Protein AF-A0A7T8HM26-F1 (afdb_monomer)

Sequence (51 aa):
NEIQSNFTQKETAPSGLTGRGTYHVSSLFTDDDKHEFLKWEWTIEVKKDWK

pLDDT: mean 93.04, std 7.28, range [55.47, 98.44]

Foldseek 3Di:
DDDDDDDDDDDDQADDPVSFAKDKDWDFDADPVRDTPDIDIDIDGHDPDDD

InterPro domains:
  IPR000406 Rho protein GDP-dissociation inhibitor [PF02115] (5-49)
  IPR000406 Rho protein GDP-dissociation inhibitor [PTHR10980] (2-51)
  IPR014756 Immunoglobulin E-set [SSF81296] (2-51)
  IPR024792 Rho GDP-dissociation inhibitor domain superfamily [G3DSA:2.70.50.30] (1-51)

Mean predicted aligned error: 4.33 Å

Nearest PDB structures (foldseek):
  1rho-assembly3_C  TM=9.724E-01  e=1.977E-02  Homo sapiens
  8rha-assembly1_A  TM=4.621E-01  e=2.969E+00  Homo sapiens
  8c6j-assembly1_S  TM=4.806E-01  e=3.376E+00  Homo sapiens
  6fhm-assembly1_B  TM=4.548E-01  e=3.376E+00  Escherichia coli K-12
  8ylr-assembly1_Sa  TM=3.437E-01  e=2.448E+00  Saccharomyces cerevisiae S288C

Secondary structure (DSSP, 8-state):
-PPP---PPP-PPP-SSSS-EEEEEEEEEE-TT--EEEEEEEEEEE-SS--

Organism: Caligus rogercresse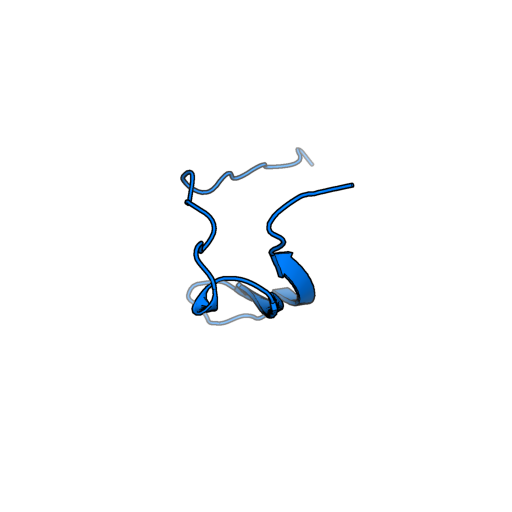yi (NCBI:txid217165)

Radius of gyration: 15.45 Å; Cα contacts (8 Å, |Δi|>4): 50; chains: 1; bounding box: 32×26×38 Å

Solvent-accessible surface area (backbone atoms only — not comparable to full-atom values): 3686 Å² total; per-residue (Å²): 137,83,88,84,87,88,79,79,80,93,80,80,80,67,62,69,83,85,37,43,46,78,45,80,45,80,48,75,44,65,56,96,88,66,50,81,79,47,75,51,73,50,75,50,71,42,67,96,69,91,128

Structure (mmCIF, N/CA/C/O backbone):
data_AF-A0A7T8HM26-F1
#
_entry.id   AF-A0A7T8HM26-F1
#
loop_
_atom_site.group_PDB
_atom_site.id
_atom_site.type_symbol
_atom_site.label_atom_id
_atom_site.label_alt_id
_atom_site.label_comp_id
_atom_site.label_asym_id
_atom_site.label_entity_id
_atom_site.label_seq_id
_atom_site.pdbx_PDB_ins_code
_atom_site.Cartn_x
_atom_site.Cartn_y
_atom_site.Cartn_z
_atom_site.occupancy
_atom_site.B_iso_or_equiv
_atom_site.auth_seq_id
_atom_site.auth_comp_id
_atom_site.auth_asym_id
_atom_site.auth_atom_id
_atom_site.pdbx_PDB_model_num
ATOM 1 N N . ASN A 1 1 ? 14.243 17.485 -15.478 1.00 68.88 1 ASN A N 1
ATOM 2 C CA . ASN A 1 1 ? 13.252 16.398 -15.376 1.00 68.88 1 ASN 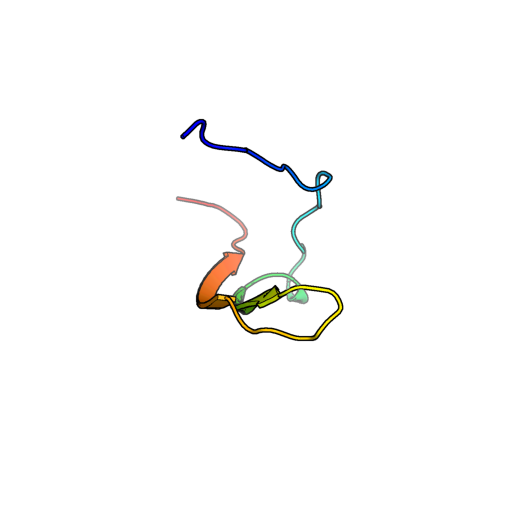A CA 1
ATOM 3 C C . ASN A 1 1 ? 12.053 16.899 -14.620 1.00 68.88 1 ASN A C 1
ATOM 5 O O . ASN A 1 1 ? 12.205 17.325 -13.482 1.00 68.88 1 ASN A O 1
ATOM 9 N N . GLU A 1 2 ? 10.902 16.901 -15.278 1.00 88.88 2 GLU A N 1
ATOM 10 C CA . GLU A 1 2 ? 9.622 17.200 -14.643 1.00 88.88 2 GLU A CA 1
ATOM 11 C C . GLU A 1 2 ? 9.090 15.924 -13.991 1.00 88.88 2 GLU A C 1
ATOM 13 O O . GLU A 1 2 ? 9.230 14.830 -14.539 1.00 88.88 2 GLU A O 1
ATOM 18 N N . ILE A 1 3 ? 8.521 16.056 -12.797 1.00 91.38 3 ILE A N 1
ATOM 19 C CA . ILE A 1 3 ? 7.912 14.934 -12.087 1.00 91.38 3 ILE A CA 1
ATOM 20 C C . ILE A 1 3 ? 6.509 14.733 -12.657 1.00 91.38 3 ILE A C 1
ATOM 22 O O . ILE A 1 3 ? 5.704 15.662 -12.665 1.00 91.38 3 ILE A O 1
ATOM 26 N N . GLN A 1 4 ? 6.212 13.518 -13.113 1.00 93.19 4 GLN A N 1
ATOM 27 C CA . GLN A 1 4 ? 4.870 13.137 -13.550 1.00 93.19 4 GLN A CA 1
ATOM 28 C C . GLN A 1 4 ? 4.051 12.600 -12.371 1.00 93.19 4 GLN A C 1
ATOM 30 O O . GLN A 1 4 ? 4.590 11.982 -11.454 1.00 93.19 4 GLN A O 1
ATOM 35 N N . SER A 1 5 ? 2.740 12.839 -12.383 1.00 94.06 5 SER A N 1
ATOM 36 C CA . SER A 1 5 ? 1.800 12.350 -11.367 1.00 94.06 5 SER A CA 1
ATOM 37 C C . SER A 1 5 ? 0.633 11.634 -12.039 1.00 94.06 5 SER A C 1
ATOM 39 O O . SER A 1 5 ? 0.068 12.143 -13.006 1.00 94.06 5 SER A O 1
ATOM 41 N N . ASN A 1 6 ? 0.267 10.463 -11.520 1.00 90.94 6 ASN A N 1
ATOM 42 C CA . ASN A 1 6 ? -0.876 9.677 -11.972 1.00 90.94 6 ASN A CA 1
ATOM 43 C C . ASN A 1 6 ? -1.781 9.370 -10.771 1.00 90.94 6 ASN A C 1
ATOM 45 O O . ASN A 1 6 ? -1.283 9.059 -9.690 1.00 90.94 6 ASN A O 1
ATOM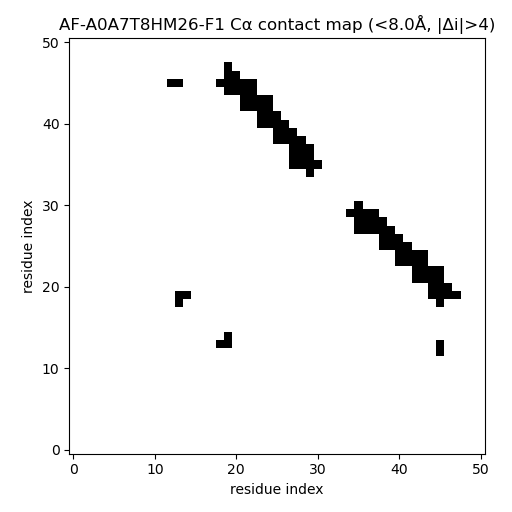 49 N N . PHE A 1 7 ? -3.096 9.475 -10.962 1.00 95.69 7 PHE A N 1
ATOM 50 C CA . PHE A 1 7 ? -4.091 9.179 -9.936 1.00 95.69 7 PHE A CA 1
ATOM 51 C C . PHE A 1 7 ? -5.057 8.128 -10.463 1.00 95.69 7 PHE A C 1
ATOM 53 O O . PHE A 1 7 ? -5.633 8.286 -11.542 1.00 95.69 7 PHE A O 1
ATOM 60 N N . THR A 1 8 ? -5.259 7.074 -9.682 1.00 93.75 8 THR A N 1
ATOM 61 C CA . THR A 1 8 ? -6.286 6.074 -9.958 1.00 93.75 8 THR A CA 1
ATOM 62 C C . THR A 1 8 ? -7.679 6.640 -9.681 1.00 93.75 8 THR A C 1
ATOM 64 O O . THR A 1 8 ? -7.857 7.681 -9.038 1.00 93.75 8 THR A O 1
ATOM 67 N N . GLN A 1 9 ? -8.698 5.953 -10.196 1.00 96.69 9 GLN A N 1
ATOM 68 C CA . GLN A 1 9 ? -10.083 6.259 -9.851 1.00 96.69 9 GLN A CA 1
ATOM 69 C C . GLN A 1 9 ? -10.324 6.031 -8.353 1.00 96.69 9 GLN A C 1
ATOM 71 O O . GLN A 1 9 ? -9.628 5.255 -7.703 1.00 96.69 9 GLN A O 1
ATOM 76 N N . LYS A 1 10 ? -11.326 6.717 -7.795 1.00 95.38 10 LYS A N 1
ATOM 77 C CA . LYS A 1 10 ? -11.692 6.544 -6.386 1.00 95.38 10 LYS A CA 1
ATOM 78 C C . LYS A 1 10 ? -12.272 5.150 -6.157 1.00 95.38 10 LYS A C 1
ATOM 80 O O . LYS A 1 10 ? -13.226 4.766 -6.828 1.00 95.38 10 LYS A O 1
ATOM 85 N N . GLU A 1 11 ? -11.761 4.466 -5.144 1.00 93.50 11 GLU A N 1
ATOM 86 C CA . GLU A 1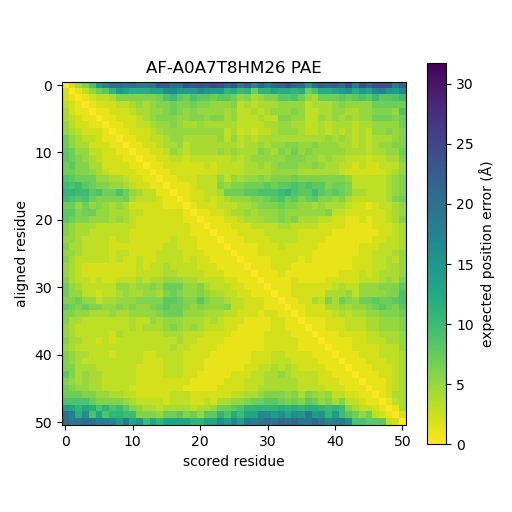 11 ? -12.270 3.177 -4.678 1.00 93.50 11 GLU A CA 1
ATOM 87 C C . GLU A 1 11 ? -12.892 3.309 -3.281 1.00 93.50 11 GLU A C 1
ATOM 89 O O . GLU A 1 11 ? -12.614 4.255 -2.540 1.00 93.50 11 GLU A O 1
ATOM 94 N N . THR A 1 12 ? -13.770 2.370 -2.921 1.00 92.88 12 THR A N 1
ATOM 95 C CA . THR A 1 12 ? -14.417 2.330 -1.600 1.00 92.88 12 THR A CA 1
ATOM 96 C C . THR A 1 12 ? -13.765 1.255 -0.740 1.00 92.88 12 THR A C 1
ATOM 98 O O . THR A 1 12 ? -13.650 0.110 -1.168 1.00 92.88 12 THR A O 1
ATOM 101 N N . ALA A 1 13 ? -13.367 1.610 0.484 1.00 92.31 13 ALA A N 1
ATOM 102 C CA . ALA A 1 13 ? -12.788 0.653 1.421 1.00 92.31 13 ALA A CA 1
ATOM 103 C C . ALA A 1 13 ? -13.807 -0.439 1.823 1.00 92.31 13 ALA A C 1
ATOM 105 O O . ALA A 1 13 ? -14.999 -0.142 1.974 1.00 92.31 13 ALA A O 1
ATOM 106 N N . PRO A 1 14 ? -13.361 -1.690 2.042 1.00 93.56 14 PRO A N 1
ATOM 107 C CA . PRO A 1 14 ? -14.226 -2.752 2.539 1.00 93.56 14 PRO A CA 1
ATOM 108 C C . PRO A 1 14 ? -14.811 -2.398 3.913 1.00 93.56 14 PRO A C 1
ATOM 110 O O . PRO A 1 14 ? -14.210 -1.684 4.715 1.00 93.56 14 PRO A O 1
ATOM 113 N N . SER A 1 15 ? -16.022 -2.883 4.187 1.00 91.88 15 SER A N 1
ATOM 114 C CA . SER A 1 15 ? -16.770 -2.542 5.401 1.00 91.88 15 SER A CA 1
ATOM 115 C C . SER A 1 15 ? -17.479 -3.760 6.003 1.00 91.88 15 SER A C 1
ATOM 117 O O . SER A 1 15 ? -17.452 -4.858 5.448 1.00 91.88 15 SER A O 1
ATOM 119 N N . GLY A 1 16 ? -18.087 -3.582 7.179 1.00 92.38 16 GLY A N 1
ATOM 120 C CA . GLY A 1 16 ? -18.703 -4.672 7.941 1.00 92.38 16 GLY A CA 1
ATOM 121 C C . GLY A 1 16 ? -17.714 -5.418 8.842 1.00 92.38 16 GLY A C 1
ATOM 122 O O . GLY A 1 16 ? -16.560 -5.024 8.988 1.00 92.38 16 GLY A O 1
ATOM 123 N N . LEU A 1 17 ? -18.187 -6.478 9.504 1.00 87.25 17 LEU A N 1
ATOM 124 C CA . LEU A 1 17 ? -17.358 -7.276 10.419 1.00 87.25 17 LEU A CA 1
ATOM 125 C C . LEU A 1 17 ? -16.242 -8.024 9.678 1.00 87.25 17 LEU A C 1
ATOM 127 O O . LEU A 1 17 ? -15.129 -8.093 10.182 1.00 87.25 17 LEU A O 1
ATOM 131 N N . THR A 1 18 ? -16.532 -8.538 8.482 1.00 90.88 18 THR A N 1
ATOM 132 C CA . THR A 1 18 ? -15.595 -9.317 7.657 1.00 90.88 18 THR A CA 1
ATOM 133 C C . THR A 1 18 ? -14.666 -8.454 6.807 1.00 90.88 18 THR A 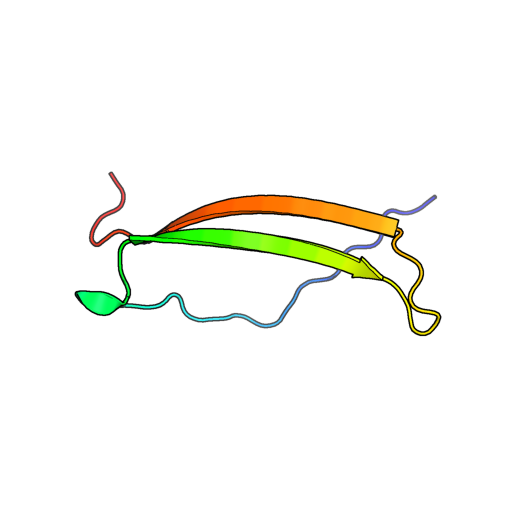C 1
ATOM 135 O O . THR A 1 18 ? -13.621 -8.931 6.387 1.00 90.88 18 THR A O 1
ATOM 138 N N . GLY A 1 19 ? -15.031 -7.193 6.549 1.00 91.94 19 GLY A N 1
ATOM 139 C CA . GLY A 1 19 ? -14.212 -6.245 5.787 1.00 91.94 19 GLY A CA 1
ATOM 140 C C . GLY A 1 19 ? -13.195 -5.471 6.630 1.00 91.94 19 GLY A C 1
ATOM 141 O O . GLY A 1 19 ? -12.427 -4.678 6.089 1.00 91.94 19 GLY A O 1
ATOM 142 N N . ARG A 1 20 ? -13.179 -5.665 7.952 1.00 94.88 20 ARG A N 1
ATOM 143 C CA . ARG A 1 20 ? -12.203 -5.048 8.859 1.00 94.88 20 ARG A CA 1
ATOM 144 C C . ARG A 1 20 ? -11.038 -5.988 9.117 1.00 94.88 20 ARG A C 1
ATOM 146 O O . ARG A 1 20 ? -11.224 -7.198 9.197 1.00 94.88 20 ARG A O 1
ATOM 153 N N . GLY A 1 21 ? -9.861 -5.413 9.319 1.00 94.12 21 GLY A N 1
ATOM 154 C CA . GLY A 1 21 ? -8.639 -6.158 9.591 1.00 94.12 21 GLY A CA 1
ATOM 155 C C . GLY A 1 21 ? -7.428 -5.575 8.878 1.00 94.12 21 GLY A C 1
ATOM 156 O O . GLY A 1 21 ? -7.481 -4.486 8.306 1.00 94.12 21 GLY A O 1
ATOM 157 N N . THR A 1 22 ? -6.334 -6.324 8.938 1.00 96.00 22 THR A N 1
ATOM 158 C CA . THR A 1 22 ? -5.037 -5.943 8.382 1.00 96.00 22 THR A CA 1
ATOM 159 C C . THR A 1 22 ? -4.860 -6.541 6.991 1.00 96.00 22 THR A C 1
ATOM 161 O O . THR A 1 22 ? -4.812 -7.761 6.835 1.00 96.00 22 THR A O 1
ATOM 164 N N . TYR A 1 23 ? -4.728 -5.680 5.990 1.00 96.38 23 TYR A N 1
ATOM 165 C CA . TYR A 1 23 ? -4.490 -6.044 4.599 1.00 96.38 23 TYR A CA 1
ATOM 166 C C . TYR A 1 23 ? -3.013 -5.865 4.277 1.00 96.38 23 TYR A C 1
ATOM 168 O O . TYR A 1 23 ? -2.470 -4.777 4.457 1.00 96.38 23 TYR A O 1
ATOM 176 N N . HIS A 1 24 ? -2.384 -6.929 3.787 1.00 97.50 24 HIS A N 1
ATOM 177 C CA . HIS A 1 24 ? -1.022 -6.896 3.261 1.00 97.50 24 HIS A CA 1
ATOM 178 C C . HIS A 1 24 ? -1.110 -6.751 1.745 1.00 97.50 24 HIS A C 1
ATOM 180 O O . HIS A 1 24 ? -1.785 -7.546 1.088 1.00 97.50 24 HIS A O 1
ATOM 186 N N . VAL A 1 25 ? -0.474 -5.718 1.205 1.00 97.44 25 VAL A N 1
ATOM 187 C CA . VAL A 1 25 ? -0.533 -5.365 -0.211 1.00 97.44 25 VAL A CA 1
ATOM 188 C C . VAL A 1 25 ? 0.868 -5.426 -0.795 1.00 97.44 25 VAL A C 1
ATOM 190 O O . VAL A 1 25 ? 1.776 -4.741 -0.326 1.00 97.44 25 VAL A O 1
ATOM 193 N N . SER A 1 26 ? 1.021 -6.215 -1.854 1.00 98.12 26 SER A N 1
ATOM 194 C CA . SER A 1 26 ? 2.231 -6.249 -2.672 1.00 98.12 26 SER A CA 1
ATOM 195 C C . SER A 1 26 ? 1.976 -5.440 -3.943 1.00 98.12 26 SER A C 1
ATOM 197 O O . SER A 1 26 ? 1.036 -5.713 -4.690 1.00 98.12 26 SER A O 1
ATOM 199 N N . SER A 1 27 ? 2.799 -4.427 -4.190 1.00 97.75 27 SER A N 1
ATOM 200 C CA . SER A 1 27 ? 2.694 -3.537 -5.345 1.00 97.75 27 SER A CA 1
ATOM 201 C C . SER A 1 27 ? 3.891 -3.724 -6.274 1.00 97.75 27 SER A C 1
ATOM 203 O O . SER A 1 27 ? 5.019 -3.921 -5.820 1.00 97.75 27 SER A O 1
ATOM 205 N N . LEU A 1 28 ? 3.629 -3.674 -7.582 1.00 97.81 28 LEU A N 1
ATOM 206 C CA . LEU A 1 28 ? 4.622 -3.819 -8.641 1.00 97.81 28 LEU A CA 1
ATOM 207 C C . LEU A 1 28 ? 4.393 -2.741 -9.701 1.00 97.81 28 LEU A C 1
ATOM 209 O O . LEU A 1 28 ? 3.297 -2.627 -10.246 1.00 97.81 28 LEU A O 1
ATOM 213 N N . PHE A 1 29 ? 5.441 -1.982 -10.003 1.00 96.81 29 PHE A N 1
ATOM 214 C CA . PHE A 1 29 ? 5.489 -1.075 -11.141 1.00 96.81 29 PHE A CA 1
ATOM 215 C C . PHE A 1 29 ? 6.222 -1.761 -12.298 1.00 96.81 29 PHE A C 1
ATOM 217 O O . PHE A 1 29 ? 7.384 -2.148 -12.152 1.00 96.81 29 PHE A O 1
ATOM 224 N N . THR A 1 30 ? 5.524 -1.950 -13.418 1.00 97.50 30 THR A N 1
ATOM 225 C CA . THR A 1 30 ? 5.996 -2.706 -14.586 1.00 97.50 30 THR A CA 1
ATOM 226 C C . THR A 1 30 ? 5.440 -2.126 -15.890 1.00 97.50 30 THR A C 1
ATOM 228 O O . THR A 1 30 ? 4.505 -1.323 -15.849 1.00 97.50 30 THR A O 1
ATOM 231 N N . ASP A 1 31 ? 6.023 -2.513 -17.022 1.00 95.81 31 ASP A N 1
ATOM 232 C CA . ASP A 1 31 ? 5.599 -2.167 -18.383 1.00 95.81 31 ASP A CA 1
ATOM 233 C C . ASP A 1 31 ? 5.051 -3.394 -19.144 1.00 95.81 31 ASP A C 1
ATOM 235 O O . ASP A 1 31 ? 4.869 -4.480 -18.585 1.00 95.81 31 ASP A O 1
ATOM 239 N N . ASP A 1 32 ? 4.740 -3.218 -20.426 1.00 97.06 32 ASP A N 1
ATOM 240 C CA . ASP A 1 32 ? 4.241 -4.262 -21.324 1.00 97.06 32 ASP A CA 1
ATOM 241 C C . ASP A 1 32 ? 5.276 -5.357 -21.640 1.00 97.06 32 ASP A C 1
ATOM 243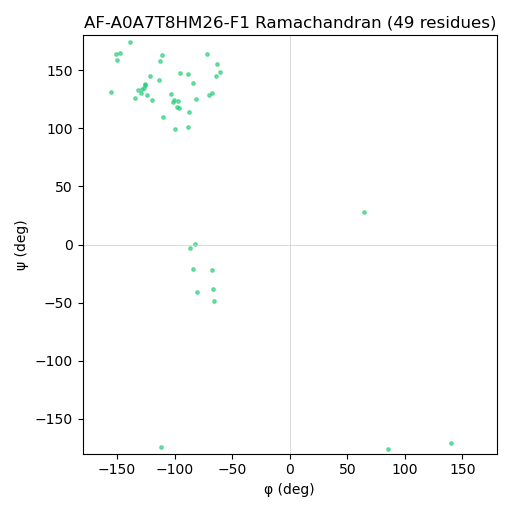 O O . ASP A 1 32 ? 4.890 -6.499 -21.910 1.00 97.06 32 ASP A O 1
ATOM 247 N N . ASP A 1 33 ? 6.568 -5.054 -21.487 1.00 96.69 33 ASP A N 1
ATOM 248 C CA . ASP A 1 33 ? 7.682 -6.002 -21.600 1.00 96.69 33 ASP A CA 1
ATOM 249 C C . ASP A 1 33 ? 7.922 -6.812 -20.311 1.00 96.69 33 ASP A C 1
ATOM 25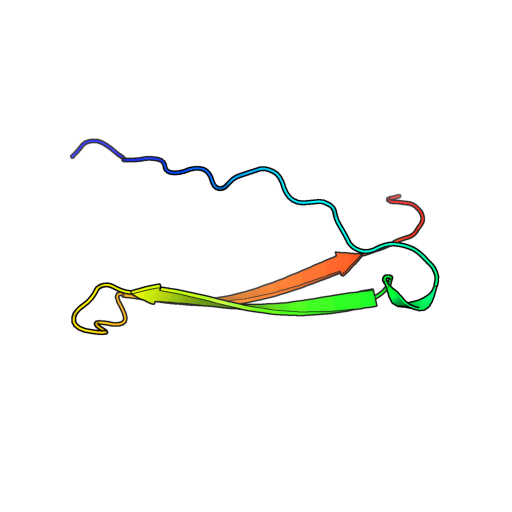1 O O . ASP A 1 33 ? 8.787 -7.694 -20.268 1.00 96.69 33 ASP A O 1
ATOM 255 N N . LYS A 1 34 ? 7.116 -6.575 -19.265 1.00 93.38 34 LYS A N 1
ATOM 256 C CA . LYS A 1 34 ? 7.218 -7.194 -17.931 1.00 93.38 34 LYS A CA 1
ATOM 257 C C . LYS A 1 34 ? 8.507 -6.838 -17.194 1.00 93.38 34 LYS A C 1
ATOM 259 O O . LYS A 1 34 ? 8.977 -7.615 -16.357 1.00 93.38 34 LYS A O 1
ATOM 264 N N . HIS A 1 35 ? 9.091 -5.678 -17.474 1.00 96.69 35 HIS A N 1
ATOM 265 C CA . HIS A 1 35 ? 10.227 -5.196 -16.705 1.00 96.69 35 HIS A CA 1
ATOM 266 C C . HIS A 1 35 ? 9.779 -4.787 -15.296 1.00 96.69 35 HIS A C 1
ATOM 268 O O . HIS A 1 35 ? 8.828 -4.024 -15.139 1.00 96.69 35 HIS A O 1
ATOM 274 N N . GLU A 1 36 ? 10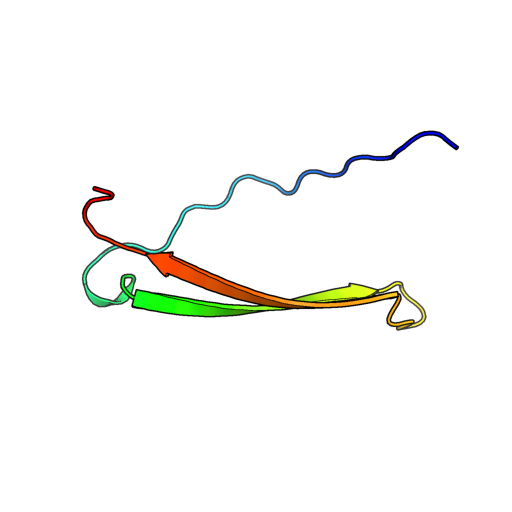.438 -5.283 -14.250 1.00 96.94 36 GLU A N 1
ATOM 275 C CA . GLU A 1 36 ? 10.123 -4.910 -12.866 1.00 96.94 36 GLU A CA 1
ATOM 276 C C . GLU A 1 36 ? 10.923 -3.662 -12.457 1.00 96.94 36 GLU A C 1
ATOM 278 O O . GLU A 1 36 ? 12.098 -3.755 -12.109 1.00 96.94 36 GLU A O 1
ATOM 283 N N . PHE A 1 37 ? 10.296 -2.483 -12.466 1.00 95.75 37 PHE A N 1
ATOM 284 C CA . PHE A 1 37 ? 10.967 -1.234 -12.074 1.00 95.75 37 PHE A CA 1
ATOM 285 C C . PHE A 1 37 ? 11.043 -1.057 -10.558 1.00 95.75 37 PHE A C 1
ATOM 287 O O . PHE A 1 37 ? 12.038 -0.570 -10.023 1.00 95.75 37 PHE A O 1
ATOM 294 N N . LEU A 1 38 ? 9.957 -1.398 -9.861 1.00 97.19 38 LEU A N 1
ATOM 295 C CA . LEU A 1 38 ? 9.859 -1.259 -8.414 1.00 97.19 38 LEU A CA 1
ATOM 296 C C . LEU A 1 38 ? 8.836 -2.243 -7.863 1.00 97.19 38 LEU A C 1
ATOM 298 O O . LEU A 1 38 ? 7.699 -2.292 -8.329 1.00 97.19 38 LEU A O 1
ATOM 302 N N . LYS A 1 39 ? 9.225 -2.970 -6.820 1.00 97.75 39 LYS A N 1
ATOM 303 C CA . LYS A 1 39 ? 8.360 -3.884 -6.082 1.00 97.75 39 LYS A CA 1
ATOM 304 C C . LYS A 1 39 ? 8.459 -3.580 -4.598 1.00 97.75 39 LYS A C 1
ATOM 306 O O . LYS A 1 39 ? 9.562 -3.455 -4.069 1.00 97.75 39 LYS A O 1
ATOM 311 N N . TRP A 1 40 ? 7.321 -3.445 -3.933 1.00 98.19 40 TRP A N 1
ATOM 312 C CA . TRP A 1 40 ? 7.276 -3.123 -2.512 1.00 98.19 40 TRP A CA 1
ATOM 313 C C . TRP A 1 40 ? 6.046 -3.723 -1.851 1.00 98.19 40 TRP A C 1
ATOM 315 O O . TRP A 1 40 ? 5.052 -4.038 -2.506 1.00 98.19 40 TRP A O 1
ATOM 325 N N . GLU A 1 41 ? 6.127 -3.862 -0.535 1.00 98.44 41 GLU A N 1
ATOM 326 C CA . GLU A 1 41 ? 5.033 -4.355 0.286 1.00 98.44 41 GLU A CA 1
ATOM 327 C C . GLU A 1 41 ? 4.666 -3.320 1.337 1.00 98.44 41 GLU A C 1
ATOM 329 O O . GLU A 1 41 ? 5.518 -2.588 1.846 1.00 98.44 41 GLU A O 1
ATOM 334 N N . TRP A 1 42 ? 3.379 -3.243 1.639 1.00 97.62 42 TRP A N 1
ATOM 335 C CA . TRP A 1 42 ? 2.846 -2.339 2.641 1.00 97.62 42 TRP A CA 1
ATOM 336 C C . TRP A 1 42 ? 1.584 -2.920 3.263 1.00 97.62 42 TRP A C 1
ATOM 338 O O . TRP A 1 42 ? 0.966 -3.848 2.740 1.00 97.62 42 TRP A O 1
ATOM 348 N N . THR A 1 43 ? 1.207 -2.357 4.403 1.00 97.00 43 THR A N 1
ATOM 349 C CA . THR A 1 43 ? 0.080 -2.837 5.190 1.00 97.00 43 THR A CA 1
ATOM 350 C C . THR A 1 43 ? -0.897 -1.701 5.445 1.00 97.00 43 THR A C 1
ATOM 352 O O . THR A 1 43 ? -0.489 -0.592 5.789 1.00 97.00 43 THR A O 1
ATOM 355 N N . ILE A 1 44 ? -2.192 -1.986 5.316 1.00 95.00 44 ILE A N 1
ATOM 356 C CA . ILE A 1 44 ? -3.278 -1.075 5.684 1.00 95.00 44 ILE A CA 1
ATOM 357 C C . ILE A 1 44 ? -4.251 -1.770 6.626 1.00 95.00 44 ILE A C 1
ATOM 359 O O . ILE A 1 44 ? -4.636 -2.917 6.419 1.00 95.00 44 ILE A O 1
ATOM 363 N N . GLU A 1 45 ? -4.647 -1.081 7.689 1.00 94.62 45 GLU A N 1
ATOM 364 C CA . GLU A 1 45 ? -5.514 -1.637 8.723 1.00 94.62 45 GLU A CA 1
ATOM 365 C C . GLU A 1 45 ? -6.891 -0.986 8.654 1.00 94.62 45 GLU A C 1
ATOM 367 O O . GLU A 1 45 ? -7.016 0.175 9.002 1.00 94.62 45 GLU A O 1
ATOM 372 N N . VAL A 1 46 ? -7.934 -1.707 8.238 1.00 93.94 46 VAL A N 1
ATOM 373 C CA . VAL A 1 46 ? -9.302 -1.170 8.150 1.00 93.94 46 VAL A CA 1
ATOM 374 C C . VAL A 1 46 ? -10.024 -1.346 9.483 1.00 93.94 46 VAL A C 1
ATOM 376 O O . VAL A 1 46 ? -10.326 -2.470 9.899 1.00 93.94 46 VAL A O 1
ATOM 379 N N . LYS A 1 47 ? -10.347 -0.225 10.138 1.00 91.44 47 LYS A N 1
ATOM 380 C CA . LYS A 1 47 ? -11.034 -0.176 11.441 1.00 91.44 47 LYS A CA 1
ATOM 381 C C . LYS A 1 47 ? -12.451 0.374 11.335 1.00 91.44 47 LYS A C 1
ATOM 383 O O . LYS A 1 47 ? -12.833 1.002 10.354 1.00 91.44 47 LYS A O 1
ATOM 388 N N . LYS A 1 48 ? -13.247 0.128 12.382 1.00 89.44 48 LYS A N 1
ATOM 389 C CA . LYS A 1 48 ? -14.562 0.766 12.554 1.00 89.44 48 LYS A CA 1
ATOM 390 C C . LYS A 1 48 ? -14.425 2.270 12.768 1.00 89.44 48 LYS A C 1
ATOM 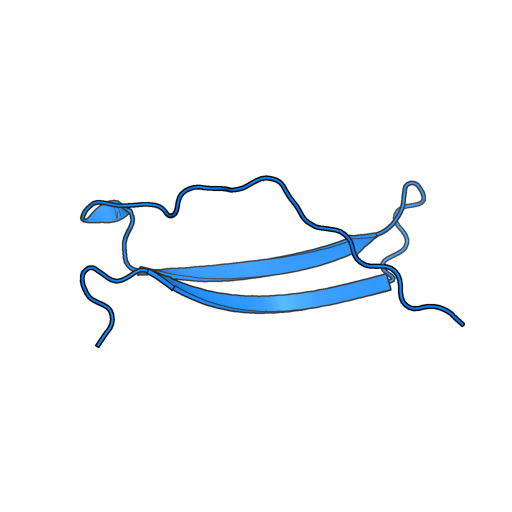392 O O . LYS A 1 48 ? -15.130 3.038 12.129 1.00 89.44 48 LYS A O 1
ATOM 397 N N . ASP A 1 49 ? -13.529 2.630 13.675 1.00 87.50 49 ASP A N 1
ATOM 398 C CA . ASP A 1 49 ? -13.285 3.985 14.130 1.00 87.50 49 ASP A CA 1
ATOM 399 C C . ASP A 1 49 ? -11.773 4.211 14.086 1.00 87.50 49 ASP A C 1
ATOM 401 O O . ASP A 1 49 ? -10.993 3.358 14.525 1.00 87.50 49 ASP A O 1
ATOM 405 N N . TRP A 1 50 ? -11.370 5.347 13.530 1.00 79.31 50 TRP A N 1
ATOM 406 C CA . TRP A 1 50 ? -9.979 5.769 13.438 1.00 79.31 50 TRP A CA 1
ATOM 407 C C . TRP A 1 50 ? -9.750 6.768 14.570 1.00 79.31 50 TRP A C 1
ATOM 409 O O . TRP A 1 50 ? -10.209 7.906 14.489 1.00 79.31 50 TRP A O 1
ATOM 419 N N . LYS A 1 51 ? -9.162 6.294 15.669 1.00 55.47 51 LYS A N 1
ATOM 420 C CA . LYS A 1 51 ? -8.730 7.137 16.786 1.00 55.47 51 LYS A CA 1
ATOM 421 C C . LYS A 1 51 ? -7.303 7.607 16.564 1.00 55.47 51 LYS A C 1
ATOM 423 O O . LYS A 1 51 ? -6.518 6.782 16.044 1.00 55.47 51 LYS A O 1
#